Protein AF-A0A5K1ESD1-F1 (afdb_monomer_lite)

Structure (mmCIF, N/CA/C/O backbone):
data_AF-A0A5K1ESD1-F1
#
_entry.id   AF-A0A5K1ESD1-F1
#
loop_
_atom_site.group_PDB
_atom_site.id
_atom_site.type_symbol
_atom_site.label_atom_id
_atom_site.label_alt_id
_atom_site.label_comp_id
_atom_site.label_asym_id
_atom_site.label_entity_id
_atom_site.label_seq_id
_atom_site.pdbx_PDB_ins_code
_atom_site.Cartn_x
_atom_site.Cartn_y
_atom_site.Cartn_z
_atom_site.occupancy
_atom_site.B_iso_or_equiv
_atom_site.auth_seq_id
_atom_site.auth_comp_id
_atom_site.auth_asym_id
_atom_site.auth_atom_id
_atom_site.pdbx_PDB_model_num
ATOM 1 N N . MET A 1 1 ? 42.144 -27.146 -39.640 1.00 62.53 1 MET A N 1
ATOM 2 C CA . MET A 1 1 ? 42.363 -25.688 -39.469 1.00 62.53 1 MET A CA 1
ATOM 3 C C . MET A 1 1 ? 41.253 -24.842 -40.097 1.00 62.53 1 MET A C 1
ATOM 5 O O . MET A 1 1 ? 40.924 -23.811 -39.532 1.00 62.53 1 MET A O 1
ATOM 9 N N . GLU A 1 2 ? 40.634 -25.285 -41.197 1.00 76.19 2 GLU A N 1
ATOM 10 C CA . GLU A 1 2 ? 39.495 -24.611 -41.858 1.00 76.19 2 GLU A CA 1
ATOM 11 C C . GLU A 1 2 ? 38.241 -24.497 -40.966 1.00 76.19 2 GLU A C 1
ATOM 13 O O . GLU A 1 2 ? 37.661 -23.424 -40.836 1.00 76.19 2 GLU A O 1
ATOM 18 N N . GLN A 1 3 ? 37.879 -25.575 -40.259 1.00 68.19 3 GLN A N 1
ATOM 19 C CA . GLN A 1 3 ? 36.684 -25.613 -39.399 1.00 68.19 3 GLN A CA 1
ATOM 20 C C . GLN A 1 3 ? 36.740 -24.630 -38.218 1.00 68.19 3 GLN A C 1
ATOM 22 O O . GLN A 1 3 ? 35.728 -24.071 -37.812 1.00 68.19 3 GLN A O 1
ATOM 27 N N . LEU A 1 4 ? 37.939 -24.361 -37.693 1.00 72.25 4 LEU A N 1
ATOM 28 C CA . LEU A 1 4 ? 38.121 -23.427 -36.580 1.00 72.25 4 LEU A CA 1
ATOM 29 C C . LEU A 1 4 ? 37.923 -21.968 -37.029 1.00 72.25 4 LEU A C 1
ATOM 31 O O . LEU A 1 4 ? 37.361 -21.164 -36.288 1.00 72.25 4 LEU A O 1
ATOM 35 N N . LYS A 1 5 ? 38.325 -21.643 -38.266 1.00 72.94 5 LYS A N 1
ATOM 36 C CA . LYS A 1 5 ? 38.107 -20.323 -38.877 1.00 72.94 5 LYS A CA 1
ATOM 37 C C . LYS A 1 5 ? 36.633 -20.101 -39.218 1.00 72.94 5 LYS A C 1
ATOM 39 O O . LYS A 1 5 ? 36.123 -19.014 -38.973 1.00 72.94 5 LYS A O 1
ATOM 44 N N . ALA A 1 6 ? 35.943 -21.134 -39.709 1.00 79.44 6 ALA A N 1
ATOM 45 C CA . ALA A 1 6 ? 34.513 -21.075 -40.008 1.00 79.44 6 ALA A CA 1
ATOM 46 C C . ALA A 1 6 ? 33.660 -20.857 -38.743 1.00 79.44 6 ALA A C 1
ATOM 48 O O . ALA A 1 6 ? 32.811 -19.967 -38.732 1.00 79.44 6 ALA A O 1
ATOM 49 N N . CYS A 1 7 ? 33.932 -21.586 -37.652 1.00 77.56 7 CYS A N 1
ATOM 50 C CA . CYS A 1 7 ? 33.232 -21.391 -36.376 1.00 77.56 7 CYS A CA 1
ATOM 51 C C . CYS A 1 7 ? 33.510 -20.012 -35.760 1.00 77.56 7 CYS A C 1
ATOM 53 O O . CYS A 1 7 ? 32.595 -19.374 -35.244 1.00 77.56 7 CYS A O 1
ATOM 55 N N . SER A 1 8 ? 34.756 -19.529 -35.841 1.00 79.44 8 SER A N 1
ATOM 56 C CA . SER A 1 8 ? 35.121 -18.195 -35.348 1.00 79.44 8 SER A CA 1
ATOM 57 C C . SER A 1 8 ? 34.420 -17.089 -36.138 1.00 79.44 8 SER 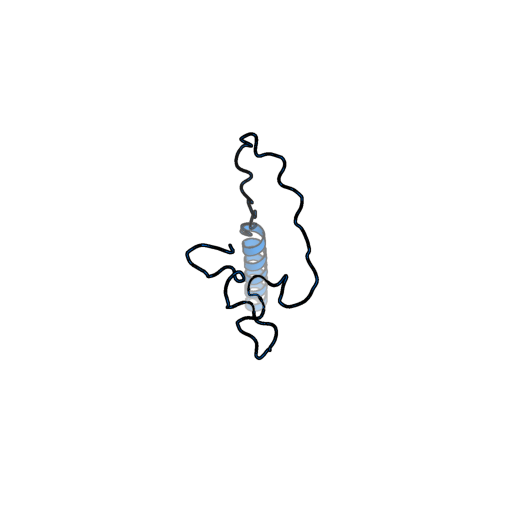A C 1
ATOM 59 O O . SER A 1 8 ? 33.885 -16.157 -35.542 1.00 79.44 8 SER A O 1
ATOM 61 N N . LEU A 1 9 ? 34.349 -17.225 -37.463 1.00 81.38 9 LEU A N 1
ATOM 62 C CA . LEU A 1 9 ? 33.673 -16.261 -38.321 1.00 81.38 9 LEU A CA 1
ATOM 63 C C . LEU A 1 9 ? 32.153 -16.272 -38.097 1.00 81.38 9 LEU A C 1
ATOM 65 O O . LEU A 1 9 ? 31.550 -15.209 -37.974 1.00 81.38 9 LEU A O 1
ATOM 69 N N . ALA A 1 10 ? 31.542 -17.452 -37.954 1.00 82.56 10 ALA A N 1
ATOM 70 C CA . ALA A 1 10 ? 30.121 -17.587 -37.633 1.00 82.56 10 ALA A CA 1
ATOM 71 C C . ALA A 1 10 ? 29.765 -16.954 -36.275 1.00 82.56 10 ALA A C 1
ATOM 73 O O . ALA A 1 10 ? 28.739 -16.286 -36.157 1.00 82.56 10 ALA A O 1
ATOM 74 N N . PHE A 1 11 ? 30.630 -17.103 -35.268 1.00 84.31 11 PHE A N 1
ATOM 75 C CA . PHE A 1 11 ? 30.433 -16.487 -33.955 1.00 84.31 11 PHE A CA 1
ATOM 76 C C . PHE A 1 11 ? 30.522 -14.957 -34.021 1.00 84.31 11 PHE A C 1
ATOM 78 O O . PHE A 1 11 ? 29.687 -14.263 -33.444 1.00 84.31 11 PHE A O 1
ATOM 85 N N . ILE A 1 12 ? 31.483 -14.425 -34.783 1.00 84.94 12 ILE A N 1
ATOM 86 C CA . ILE A 1 12 ? 31.620 -12.980 -35.015 1.00 84.94 12 ILE A CA 1
ATOM 87 C C . ILE A 1 12 ? 30.372 -12.427 -35.719 1.00 84.94 12 ILE A C 1
ATOM 89 O O . ILE A 1 12 ? 29.821 -11.420 -35.278 1.00 84.94 12 ILE A O 1
ATOM 93 N N . PHE A 1 13 ? 29.872 -13.104 -36.757 1.00 82.81 13 PHE A N 1
ATOM 94 C CA . PHE A 1 13 ? 28.636 -12.698 -37.432 1.00 82.81 13 PHE A CA 1
ATOM 95 C C . PHE A 1 13 ? 27.411 -12.750 -36.508 1.00 82.81 13 PHE A C 1
ATOM 97 O O . PHE A 1 13 ? 26.591 -11.833 -36.548 1.00 82.81 13 PHE A O 1
ATOM 104 N N . ALA A 1 14 ? 27.299 -13.762 -35.642 1.00 81.94 14 ALA A N 1
ATOM 105 C CA . ALA A 1 14 ? 26.204 -13.867 -34.677 1.00 81.94 14 ALA A CA 1
ATOM 106 C C . ALA A 1 14 ? 26.225 -12.728 -33.640 1.00 81.94 14 ALA A C 1
ATOM 108 O O . ALA A 1 14 ? 25.187 -12.123 -33.371 1.00 81.94 14 ALA A O 1
ATOM 109 N N . VAL A 1 15 ? 27.404 -12.386 -33.106 1.00 79.88 15 VAL A 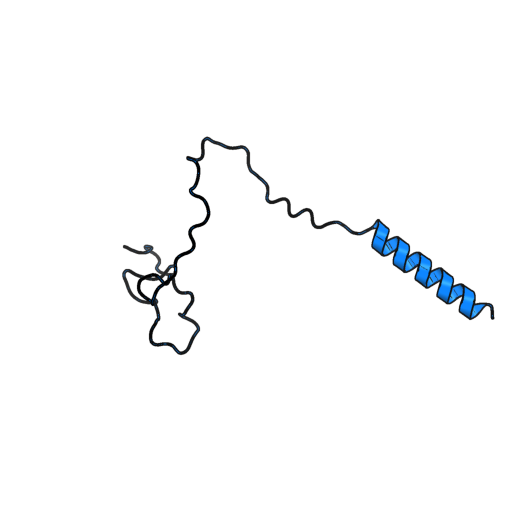N 1
ATOM 110 C CA . VAL A 1 15 ? 27.576 -11.269 -32.158 1.00 79.88 15 VAL A CA 1
ATOM 111 C C . VAL A 1 15 ? 27.228 -9.931 -32.815 1.00 79.88 15 VAL A C 1
ATOM 113 O O . VAL A 1 15 ? 26.522 -9.117 -32.220 1.00 79.88 15 VAL A O 1
ATOM 116 N N . LEU A 1 16 ? 27.660 -9.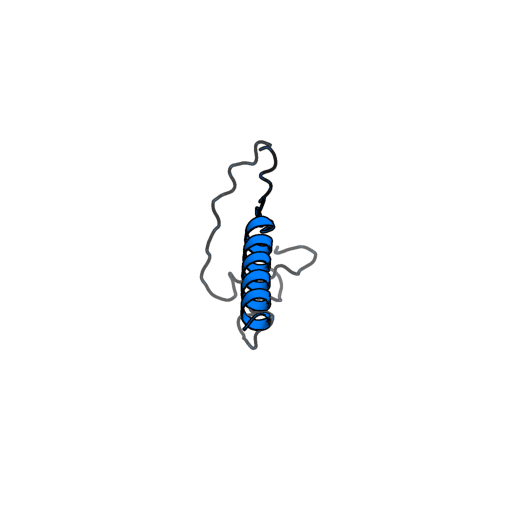718 -34.061 1.00 81.19 16 LEU A N 1
ATOM 117 C CA . LEU A 1 16 ? 27.338 -8.505 -34.814 1.00 81.19 16 LEU A CA 1
ATOM 118 C C . LEU A 1 16 ? 25.841 -8.408 -35.134 1.00 81.19 16 LEU A C 1
ATOM 120 O O . LEU A 1 16 ? 25.264 -7.329 -35.013 1.00 81.19 16 LEU A O 1
ATOM 124 N N . PHE A 1 17 ? 25.185 -9.516 -35.487 1.00 79.00 17 PHE A N 1
ATOM 125 C CA . PHE A 1 17 ? 23.746 -9.533 -35.760 1.00 79.00 17 PHE A CA 1
ATOM 126 C C . PHE A 1 17 ? 22.918 -9.186 -34.514 1.00 79.00 17 PHE A C 1
ATOM 128 O O . PHE A 1 17 ? 22.007 -8.361 -34.612 1.00 79.00 17 PHE A O 1
ATOM 135 N N . LEU A 1 18 ? 23.275 -9.739 -33.345 1.00 73.25 18 LEU A N 1
ATOM 136 C CA . LEU A 1 18 ? 22.645 -9.405 -32.059 1.00 73.25 18 LEU A CA 1
ATOM 137 C C . LEU A 1 18 ? 22.869 -7.939 -31.664 1.00 73.25 18 LEU A C 1
ATOM 139 O O . LEU A 1 18 ? 21.943 -7.294 -31.181 1.00 73.25 18 LEU A O 1
ATOM 143 N N . ALA A 1 19 ? 24.068 -7.399 -31.897 1.00 72.56 19 ALA A N 1
ATOM 144 C CA . ALA A 1 19 ? 24.364 -5.991 -31.627 1.00 72.56 19 ALA A CA 1
ATOM 145 C C . ALA A 1 19 ? 23.610 -5.034 -32.572 1.00 72.56 19 ALA A C 1
ATOM 147 O O . ALA A 1 19 ? 23.281 -3.919 -32.179 1.00 72.56 19 ALA A O 1
ATOM 148 N N . SER A 1 20 ? 23.307 -5.477 -33.799 1.00 77.88 20 SER A N 1
ATOM 149 C CA . SER A 1 20 ? 22.616 -4.675 -34.825 1.00 77.88 20 SER A CA 1
ATOM 150 C C . SER A 1 20 ? 21.086 -4.731 -34.725 1.00 77.88 20 SER A C 1
ATOM 152 O O . SER A 1 20 ? 20.413 -3.815 -35.185 1.00 77.88 20 SER A O 1
ATOM 154 N N . HIS A 1 21 ? 20.534 -5.797 -34.133 1.00 67.69 21 HIS A N 1
ATOM 155 C CA . HIS A 1 21 ? 19.090 -6.005 -33.934 1.00 67.69 21 HIS A CA 1
ATOM 156 C C . HIS A 1 21 ? 18.678 -5.893 -32.470 1.00 67.69 21 HIS A C 1
ATOM 158 O O . HIS A 1 21 ? 17.610 -6.371 -32.088 1.00 67.69 21 HIS A O 1
ATOM 164 N N . GLY A 1 22 ? 19.508 -5.261 -31.637 1.00 61.16 22 GLY A N 1
ATOM 165 C CA . GLY A 1 22 ? 19.065 -4.783 -30.343 1.00 61.16 22 GLY A CA 1
ATOM 166 C C . GLY A 1 22 ? 17.938 -3.783 -30.567 1.00 61.16 22 GLY A C 1
ATOM 167 O O . GLY A 1 22 ? 18.188 -2.586 -30.672 1.00 61.16 22 GLY A O 1
ATOM 168 N N . SER A 1 23 ? 16.696 -4.270 -30.653 1.00 62.09 23 SER A N 1
ATOM 169 C CA . SER A 1 23 ? 15.512 -3.485 -30.353 1.00 62.09 23 SER A CA 1
ATOM 170 C C . SER A 1 23 ? 15.714 -3.025 -28.924 1.00 62.09 23 SER A C 1
ATOM 172 O O . SER A 1 23 ? 15.393 -3.735 -27.967 1.00 62.09 23 SER A O 1
ATOM 174 N N . GLY A 1 24 ? 16.352 -1.862 -28.789 1.00 56.97 24 GLY A N 1
ATOM 175 C CA . GLY A 1 24 ? 16.341 -1.111 -27.561 1.00 56.97 24 GLY A CA 1
ATOM 176 C C . GLY A 1 24 ? 14.892 -1.097 -27.128 1.00 56.97 24 GLY A C 1
ATOM 177 O O . GLY A 1 24 ? 14.018 -0.678 -27.886 1.00 56.97 24 GLY A O 1
ATOM 178 N N . ARG A 1 25 ? 14.626 -1.641 -25.943 1.00 56.44 25 ARG A N 1
ATOM 179 C CA . ARG A 1 25 ? 13.400 -1.309 -25.242 1.00 56.44 25 ARG A CA 1
ATOM 180 C C . ARG A 1 25 ? 13.503 0.187 -24.997 1.00 56.44 25 ARG A C 1
ATOM 182 O O . ARG A 1 25 ? 14.075 0.617 -23.999 1.00 56.44 25 ARG A O 1
ATOM 189 N N . THR A 1 26 ? 13.024 0.982 -25.944 1.00 45.41 26 THR A N 1
ATOM 190 C CA . THR A 1 26 ? 12.503 2.287 -25.607 1.00 45.41 26 THR A CA 1
ATOM 191 C C . THR A 1 26 ? 11.342 1.957 -24.691 1.00 45.41 26 THR A C 1
ATOM 193 O O . THR A 1 26 ? 10.275 1.518 -25.113 1.00 45.41 26 THR A O 1
ATOM 196 N N . SER A 1 27 ? 11.586 2.058 -23.389 1.00 55.38 27 SER A N 1
ATOM 197 C CA . SER A 1 27 ? 10.506 2.325 -22.461 1.00 55.38 27 SER A CA 1
ATOM 198 C C . SER A 1 27 ? 9.980 3.702 -22.854 1.00 55.38 27 SER A C 1
ATOM 200 O O . SER A 1 27 ? 10.356 4.714 -22.270 1.00 55.38 27 SER A O 1
ATOM 202 N N . GLU A 1 28 ? 9.169 3.751 -23.909 1.00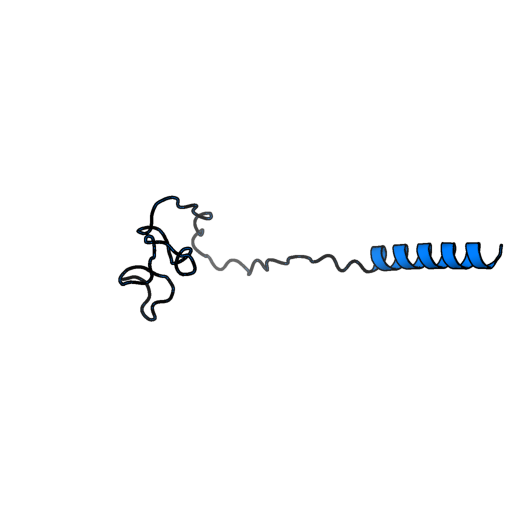 59.66 28 GLU A N 1
ATOM 203 C CA . GLU A 1 28 ? 8.203 4.815 -24.103 1.00 59.66 28 GLU A CA 1
ATOM 204 C C . GLU A 1 28 ? 7.229 4.668 -22.941 1.00 59.66 28 GLU A C 1
ATOM 206 O O . GLU A 1 28 ? 6.189 4.018 -23.017 1.00 59.66 28 GLU A O 1
ATOM 211 N N . SER A 1 29 ? 7.610 5.262 -21.812 1.00 55.12 29 SER A N 1
ATOM 212 C CA . SER A 1 29 ? 6.613 5.870 -20.955 1.00 55.12 29 SER A CA 1
ATOM 213 C C . SER A 1 29 ? 5.985 6.950 -21.825 1.00 55.12 29 SER A C 1
ATOM 215 O O . SER A 1 29 ? 6.550 8.033 -21.984 1.00 55.12 29 SER A O 1
ATOM 217 N N . ALA A 1 30 ? 4.916 6.582 -22.529 1.00 54.28 30 ALA A N 1
ATOM 218 C CA . ALA A 1 30 ? 4.163 7.485 -23.368 1.00 54.28 30 ALA A CA 1
ATOM 219 C C . ALA A 1 30 ? 3.698 8.643 -22.483 1.00 54.28 30 ALA A C 1
ATOM 221 O O . ALA A 1 30 ? 2.752 8.510 -21.707 1.00 54.28 30 ALA A O 1
ATOM 222 N N . VAL A 1 31 ? 4.390 9.779 -22.566 1.00 52.66 31 VAL A N 1
ATOM 223 C CA . VAL A 1 31 ? 3.891 11.025 -21.999 1.00 52.66 31 VAL A CA 1
ATOM 224 C C . VAL A 1 31 ? 2.786 11.469 -22.944 1.00 52.66 31 VAL A C 1
ATOM 226 O O . VAL A 1 31 ? 3.036 12.078 -23.984 1.00 52.66 31 VAL A O 1
ATOM 229 N N . ALA A 1 32 ? 1.558 11.065 -22.616 1.00 57.78 32 ALA A N 1
ATOM 230 C CA . ALA A 1 32 ? 0.356 11.601 -23.231 1.00 57.78 32 ALA A CA 1
ATOM 231 C C . ALA A 1 32 ? 0.419 13.140 -23.187 1.00 57.78 32 ALA A C 1
ATOM 233 O O . ALA A 1 32 ? 0.940 13.692 -22.212 1.00 57.78 32 ALA A O 1
ATOM 234 N N . PRO A 1 33 ? -0.073 13.848 -24.223 1.00 49.25 33 PRO A N 1
ATOM 235 C CA . PRO A 1 33 ? -0.089 15.301 -24.213 1.00 49.25 33 PRO A CA 1
ATOM 236 C C . PRO A 1 33 ? -0.802 15.765 -22.949 1.00 49.25 33 PRO A C 1
ATOM 238 O O . PRO A 1 33 ? -1.914 15.319 -22.660 1.00 49.25 33 PRO A O 1
ATOM 241 N N . ALA A 1 34 ? -0.122 16.628 -22.198 1.00 49.44 34 ALA A N 1
ATOM 242 C CA . ALA A 1 34 ? -0.671 17.288 -21.036 1.00 49.44 34 ALA A CA 1
ATOM 243 C C . ALA A 1 34 ? -1.927 18.064 -21.467 1.00 49.44 34 ALA A C 1
ATOM 245 O O . ALA A 1 34 ? -1.865 19.222 -21.872 1.00 49.44 34 ALA A O 1
ATOM 246 N N . ALA A 1 35 ? -3.091 17.420 -21.336 1.00 54.91 35 ALA A N 1
ATOM 247 C CA . ALA A 1 35 ? -4.207 18.086 -20.687 1.00 54.91 35 ALA A CA 1
ATOM 248 C C . ALA A 1 35 ? -3.638 18.736 -19.420 1.00 54.91 35 ALA A C 1
ATOM 250 O O . ALA A 1 35 ? -2.704 18.176 -18.847 1.00 54.91 35 ALA A O 1
ATOM 251 N N . GLU A 1 36 ? -4.135 19.899 -19.011 1.00 52.84 36 GLU A N 1
ATOM 252 C CA . GLU A 1 36 ? -3.785 20.525 -17.732 1.00 52.84 36 GLU A CA 1
ATOM 253 C C . GLU A 1 36 ? -4.156 19.573 -16.577 1.00 52.84 36 GLU A C 1
ATOM 255 O O . GLU A 1 36 ? -5.160 19.725 -15.892 1.00 52.84 36 GLU A O 1
ATOM 260 N N . ALA A 1 37 ? -3.367 18.518 -16.408 1.00 59.44 37 ALA A N 1
ATOM 261 C CA . ALA A 1 37 ? -3.310 17.686 -15.247 1.00 59.44 37 ALA A CA 1
ATOM 262 C C . ALA A 1 37 ? -2.622 18.589 -14.246 1.00 59.44 37 ALA A C 1
ATOM 264 O O . ALA A 1 37 ? -1.440 18.912 -14.396 1.00 59.44 37 ALA A O 1
ATOM 265 N N . GLU A 1 38 ? -3.415 19.070 -13.294 1.00 64.12 38 GLU A N 1
ATOM 266 C CA . GLU A 1 38 ? -2.927 19.665 -12.063 1.00 64.12 38 GLU A CA 1
ATOM 267 C C . GLU A 1 38 ? -1.638 18.941 -11.672 1.00 64.12 38 GLU A C 1
ATOM 269 O O . GLU A 1 38 ? -1.636 17.708 -11.667 1.00 64.12 38 GLU A O 1
ATOM 274 N N . ALA A 1 39 ? -0.536 19.680 -11.503 1.00 67.38 39 ALA A N 1
ATOM 275 C CA . ALA A 1 39 ? 0.793 19.098 -11.363 1.00 67.38 39 ALA A CA 1
ATOM 276 C C . ALA A 1 39 ? 0.747 17.999 -10.297 1.00 67.38 39 ALA A C 1
ATOM 278 O O . ALA A 1 39 ? 0.713 18.298 -9.103 1.00 67.38 39 ALA A O 1
ATOM 279 N N . GLN A 1 40 ? 0.673 16.736 -10.737 1.00 70.12 40 GLN A N 1
ATOM 280 C CA . GLN A 1 40 ? 0.539 15.616 -9.821 1.00 70.12 40 GLN A CA 1
ATOM 281 C C . GLN A 1 40 ? 1.770 15.668 -8.935 1.00 70.12 40 GLN A C 1
ATOM 283 O O . GLN A 1 40 ? 2.897 15.743 -9.438 1.00 70.12 40 GLN A O 1
ATOM 288 N N . ALA A 1 41 ? 1.542 15.725 -7.623 1.00 71.38 41 ALA A N 1
ATOM 289 C CA . ALA A 1 41 ? 2.625 15.785 -6.665 1.00 71.38 41 ALA A CA 1
ATOM 290 C C . ALA A 1 41 ? 3.646 14.678 -6.992 1.00 71.38 41 ALA A C 1
ATOM 292 O O . ALA A 1 41 ? 3.251 13.582 -7.407 1.00 71.38 41 ALA A O 1
ATOM 293 N N . PRO A 1 42 ? 4.953 14.944 -6.835 1.00 81.31 42 PRO A N 1
ATOM 294 C CA . PRO A 1 42 ? 5.955 13.903 -7.001 1.00 81.31 42 PRO A CA 1
ATOM 295 C C . PRO A 1 42 ? 5.619 12.698 -6.111 1.00 81.31 42 PRO A C 1
ATOM 297 O O . PRO A 1 42 ? 4.976 12.847 -5.071 1.00 81.31 42 PRO A O 1
ATOM 300 N N . ALA A 1 43 ? 6.056 11.507 -6.532 1.00 85.12 43 ALA A N 1
ATOM 301 C CA . ALA A 1 43 ? 5.798 10.258 -5.820 1.00 85.12 43 ALA A CA 1
ATOM 302 C C . ALA A 1 43 ? 6.069 10.401 -4.312 1.00 85.12 43 ALA A C 1
ATOM 304 O O . ALA A 1 43 ? 7.149 10.831 -3.900 1.00 85.12 43 ALA A O 1
ATOM 305 N N . VAL A 1 44 ? 5.080 10.032 -3.496 1.00 84.94 44 VAL A N 1
ATOM 306 C CA . VAL A 1 44 ? 5.163 10.115 -2.037 1.00 84.94 44 VAL A CA 1
ATOM 307 C C . VAL A 1 44 ? 5.645 8.776 -1.495 1.00 84.94 44 VAL A C 1
ATOM 309 O O . VAL A 1 44 ? 5.029 7.738 -1.729 1.00 84.94 44 VAL A O 1
ATOM 312 N N . LEU A 1 45 ? 6.753 8.804 -0.758 1.00 86.94 45 LEU A N 1
ATOM 313 C CA . LEU A 1 45 ? 7.262 7.652 -0.020 1.00 86.94 45 LEU A CA 1
ATOM 314 C C . LEU A 1 45 ? 6.735 7.731 1.412 1.00 86.94 45 LEU A C 1
ATOM 316 O O . LEU A 1 45 ? 7.074 8.659 2.148 1.00 86.94 45 LEU A O 1
ATOM 320 N N . VAL A 1 46 ? 5.900 6.768 1.794 1.00 86.25 46 VAL A N 1
ATOM 321 C CA . VAL A 1 46 ? 5.300 6.688 3.129 1.00 86.25 46 VAL A CA 1
ATOM 322 C C . VAL A 1 46 ? 5.933 5.529 3.890 1.00 86.25 46 VAL A C 1
ATOM 324 O O . VAL A 1 46 ? 6.031 4.418 3.375 1.00 86.25 46 VAL A O 1
ATOM 327 N N . PHE A 1 47 ? 6.360 5.802 5.122 1.00 90.69 47 PHE A N 1
ATOM 328 C CA . PHE A 1 47 ? 6.884 4.811 6.058 1.00 90.69 47 PHE A CA 1
ATOM 329 C C . PHE A 1 47 ? 5.978 4.766 7.286 1.00 90.69 47 PHE A C 1
ATOM 331 O O . PHE A 1 47 ? 5.549 5.815 7.768 1.00 90.69 47 PHE A O 1
ATOM 338 N N . GLY A 1 48 ? 5.723 3.576 7.821 1.00 89.25 48 GLY A N 1
ATOM 339 C CA . GLY A 1 48 ? 4.943 3.423 9.044 1.00 89.25 48 GLY A CA 1
ATOM 340 C C . GLY A 1 48 ? 4.574 1.975 9.334 1.00 89.25 48 GLY A C 1
ATOM 341 O O . GLY A 1 48 ? 5.297 1.058 8.944 1.00 89.25 48 GLY A O 1
ATOM 342 N N . ASP A 1 49 ? 3.473 1.801 10.061 1.00 86.19 49 ASP A N 1
ATOM 343 C CA . ASP A 1 49 ? 2.894 0.508 10.423 1.00 86.19 49 ASP A CA 1
ATOM 344 C C . ASP A 1 49 ? 1.706 0.139 9.508 1.00 86.19 49 ASP A C 1
ATOM 346 O O . ASP A 1 49 ? 1.538 0.695 8.422 1.00 86.19 49 ASP A O 1
ATOM 350 N N . SER A 1 50 ? 0.873 -0.810 9.940 1.00 84.81 50 SER A N 1
ATOM 351 C CA . SER A 1 50 ? -0.293 -1.275 9.183 1.00 84.81 50 SER A CA 1
ATOM 352 C C . SER A 1 50 ? -1.341 -0.200 8.896 1.00 84.81 50 SER A C 1
ATOM 354 O O . SER A 1 50 ? -2.123 -0.375 7.969 1.00 84.81 50 SER A O 1
ATOM 356 N N . LEU A 1 51 ? -1.390 0.898 9.658 1.00 84.50 51 LEU A N 1
ATOM 357 C CA . LEU A 1 51 ? -2.364 1.973 9.432 1.00 84.50 51 LEU A CA 1
ATOM 358 C C . LEU A 1 51 ? -2.095 2.743 8.139 1.00 84.50 51 LEU A C 1
ATOM 360 O O . LEU A 1 51 ? -3.016 3.325 7.569 1.00 84.50 51 LEU A O 1
ATOM 364 N N . VAL A 1 52 ? -0.840 2.763 7.690 1.00 88.19 52 VAL A N 1
ATOM 365 C CA . VAL A 1 52 ? -0.431 3.420 6.441 1.00 88.19 52 VAL A CA 1
ATOM 366 C C . VAL A 1 52 ? -0.114 2.415 5.329 1.00 88.19 52 VAL A C 1
ATOM 368 O O . VAL A 1 52 ? 0.302 2.820 4.245 1.00 88.19 52 VAL A O 1
ATOM 371 N N . ASP A 1 53 ? -0.314 1.117 5.581 1.00 88.75 53 ASP A N 1
ATOM 372 C CA . ASP A 1 53 ? -0.158 0.052 4.592 1.00 88.75 53 ASP A CA 1
ATOM 373 C C . ASP A 1 53 ? -1.445 -0.117 3.768 1.00 88.75 53 ASP A C 1
ATOM 375 O O . ASP A 1 53 ? -2.531 -0.343 4.301 1.00 88.75 53 ASP A O 1
ATOM 379 N N . ASN A 1 54 ? -1.332 -0.074 2.444 1.00 86.50 54 ASN A N 1
ATOM 380 C CA . ASN A 1 54 ? -2.449 -0.277 1.520 1.00 86.50 54 ASN A CA 1
ATOM 381 C C . ASN A 1 54 ? -2.731 -1.756 1.199 1.00 86.50 54 ASN A C 1
ATOM 383 O O . ASN A 1 54 ? -3.660 -2.039 0.441 1.00 86.50 54 ASN A O 1
ATOM 387 N N . GLY A 1 55 ? -1.949 -2.678 1.758 1.00 89.88 55 GLY A N 1
ATOM 388 C CA . GLY A 1 55 ? -2.128 -4.123 1.598 1.00 89.88 55 GLY A CA 1
ATOM 389 C C . GLY A 1 55 ? -0.848 -4.853 1.208 1.00 89.88 55 GLY A C 1
ATOM 390 O O . GLY A 1 55 ? -0.895 -6.047 0.899 1.00 89.88 55 GLY A O 1
ATOM 391 N N . ASN A 1 56 ? 0.304 -4.177 1.245 1.00 89.00 56 ASN A N 1
ATOM 392 C CA . ASN A 1 56 ? 1.601 -4.768 0.937 1.00 89.00 56 ASN A CA 1
ATOM 393 C C . ASN A 1 56 ? 1.941 -5.940 1.862 1.00 89.00 56 ASN A C 1
ATOM 395 O O . ASN A 1 56 ? 2.755 -6.772 1.478 1.00 89.00 56 ASN A O 1
ATOM 399 N N . ASN A 1 57 ? 1.340 -6.038 3.049 1.00 91.25 57 ASN A N 1
ATOM 400 C CA . ASN A 1 57 ? 1.588 -7.140 3.977 1.00 91.25 57 ASN A CA 1
ATOM 401 C C . ASN A 1 57 ? 0.529 -8.254 3.943 1.00 91.25 57 ASN A C 1
ATOM 403 O O . ASN A 1 57 ? 0.679 -9.244 4.660 1.00 91.25 57 ASN A O 1
ATOM 407 N N . ASN A 1 58 ? -0.527 -8.153 3.128 1.00 90.88 58 ASN A N 1
ATOM 408 C CA . ASN A 1 58 ? -1.657 -9.097 3.183 1.00 90.88 58 ASN A CA 1
ATOM 409 C C . ASN A 1 58 ? -1.267 -10.545 2.821 1.00 90.88 58 ASN A C 1
ATOM 411 O O . ASN A 1 58 ? -1.916 -11.496 3.262 1.00 90.88 58 ASN A O 1
ATOM 415 N N . TYR A 1 59 ? -0.177 -10.719 2.069 1.00 92.19 59 TYR A N 1
ATOM 416 C CA . TYR A 1 59 ? 0.380 -12.022 1.688 1.00 92.19 59 TYR A CA 1
ATOM 417 C C . TYR A 1 59 ? 1.440 -12.564 2.663 1.00 92.19 59 TYR A C 1
ATOM 419 O O . TYR A 1 59 ? 1.953 -13.664 2.453 1.00 92.19 59 TYR A O 1
ATOM 427 N N . LEU A 1 60 ? 1.786 -11.819 3.715 1.00 93.44 60 LEU A N 1
ATOM 428 C CA . LEU A 1 60 ? 2.772 -12.220 4.717 1.00 93.44 60 LEU A CA 1
ATOM 429 C C . LEU A 1 60 ? 2.092 -12.781 5.976 1.00 93.44 60 LEU A C 1
ATOM 431 O O . LEU A 1 60 ? 0.984 -12.384 6.349 1.00 93.44 60 LEU A O 1
ATOM 435 N N . GLU A 1 61 ? 2.785 -13.676 6.684 1.00 95.19 61 GLU A N 1
ATOM 436 C CA . GLU A 1 61 ? 2.401 -14.101 8.036 1.00 95.19 61 GLU A CA 1
ATOM 437 C C . GLU A 1 61 ? 2.733 -12.991 9.043 1.00 95.19 61 GLU A C 1
ATOM 439 O O . GLU A 1 61 ? 3.760 -13.004 9.719 1.00 95.19 61 GLU A O 1
ATOM 444 N N . SER A 1 62 ? 1.865 -11.983 9.104 1.00 89.31 62 SER A N 1
ATOM 445 C CA . SER A 1 62 ? 2.011 -10.815 9.968 1.00 89.31 62 SER A CA 1
ATOM 446 C C . SER A 1 62 ? 0.688 -10.455 10.638 1.00 89.31 62 SER A C 1
ATOM 448 O O . SER A 1 62 ? -0.389 -10.735 10.111 1.00 89.31 62 SER A O 1
ATOM 450 N N . LEU A 1 63 ? 0.785 -9.800 11.796 1.00 90.12 63 LEU A N 1
ATOM 451 C CA . LEU A 1 63 ? -0.347 -9.126 12.438 1.00 90.12 63 LEU A CA 1
ATOM 452 C C . LEU A 1 63 ? -0.632 -7.756 11.801 1.00 90.12 63 LEU A C 1
ATOM 454 O O . LEU A 1 63 ? -1.725 -7.225 11.956 1.00 90.12 63 LEU A O 1
ATOM 458 N N . ALA A 1 64 ? 0.339 -7.188 11.081 1.00 90.19 64 ALA A N 1
ATOM 459 C CA . ALA A 1 64 ? 0.258 -5.877 10.444 1.00 90.19 64 ALA A CA 1
ATOM 460 C C . ALA A 1 64 ? -0.404 -5.954 9.054 1.00 90.19 64 ALA A C 1
ATOM 462 O O .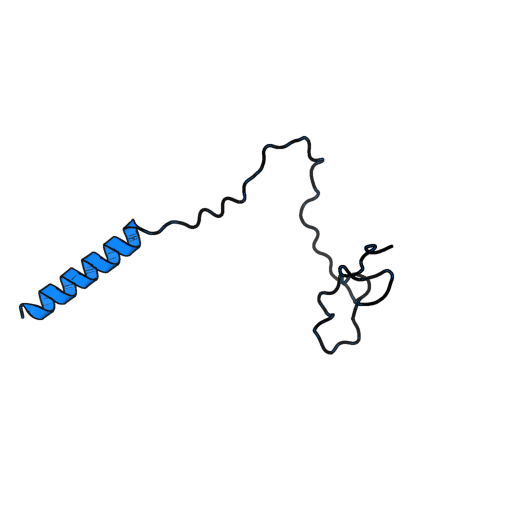 ALA A 1 64 ? 0.197 -5.546 8.062 1.00 90.19 64 ALA A O 1
ATOM 463 N N . LYS A 1 65 ? -1.608 -6.527 8.979 1.00 90.62 65 LYS A N 1
ATOM 464 C CA . LYS A 1 65 ? -2.414 -6.583 7.748 1.00 90.62 65 LYS A CA 1
ATOM 465 C C . LYS A 1 65 ? -3.300 -5.349 7.615 1.00 90.62 65 LYS A C 1
ATOM 467 O O . LYS A 1 65 ? -3.559 -4.679 8.611 1.00 90.62 65 LYS A O 1
ATOM 472 N N . SER A 1 66 ? -3.783 -5.078 6.407 1.00 90.50 66 SER A N 1
ATOM 473 C CA . SER A 1 66 ? -4.770 -4.023 6.140 1.00 90.50 66 SER A CA 1
ATOM 474 C C . SER A 1 66 ? -5.932 -4.521 5.276 1.00 90.50 66 SER A C 1
ATOM 476 O O . SER A 1 66 ? -6.517 -3.787 4.488 1.00 90.50 66 SER A O 1
ATOM 478 N N . ASP A 1 67 ? -6.306 -5.788 5.443 1.00 88.25 67 ASP A N 1
ATOM 479 C CA . ASP A 1 67 ? -7.449 -6.449 4.808 1.00 88.25 67 ASP A CA 1
ATOM 480 C C . ASP A 1 67 ? -8.769 -6.259 5.590 1.00 88.25 67 ASP A C 1
ATOM 482 O O . ASP A 1 67 ? -9.615 -7.155 5.635 1.00 88.25 67 ASP A O 1
ATOM 486 N N . PHE A 1 68 ? -8.978 -5.082 6.195 1.00 86.19 68 PHE A N 1
ATOM 487 C CA . PHE A 1 68 ? -10.194 -4.738 6.943 1.00 86.19 68 PHE A CA 1
ATOM 488 C C . PHE A 1 68 ? -10.627 -3.273 6.738 1.00 86.19 68 PHE A C 1
ATOM 490 O O . PHE A 1 68 ? -9.770 -2.390 6.697 1.00 86.19 68 PHE A O 1
ATOM 497 N N . PRO A 1 69 ? -11.944 -2.971 6.694 1.00 84.25 69 PRO A N 1
ATOM 498 C CA . PRO A 1 69 ? -12.430 -1.597 6.567 1.00 84.25 69 PRO A CA 1
ATOM 499 C C . PRO A 1 69 ? -11.957 -0.693 7.718 1.00 84.25 69 PRO A C 1
ATOM 501 O O . PRO A 1 69 ? -11.940 -1.143 8.868 1.00 84.25 69 PRO A O 1
ATOM 504 N N . PRO A 1 70 ? -11.643 0.590 7.464 1.00 80.94 70 PRO A N 1
ATOM 505 C CA . PRO A 1 70 ? -11.671 1.308 6.182 1.00 80.94 70 PRO A CA 1
ATOM 506 C C . PRO A 1 70 ? -10.396 1.167 5.325 1.00 80.94 70 PRO A C 1
ATOM 508 O O . PRO A 1 70 ? -10.228 1.904 4.360 1.00 80.94 70 PRO A O 1
ATOM 511 N N . TYR A 1 71 ? -9.470 0.288 5.699 1.00 81.94 71 TYR A N 1
ATOM 512 C CA . TYR A 1 71 ? -8.150 0.160 5.079 1.00 81.94 71 TYR A CA 1
ATOM 513 C C . TYR A 1 71 ? -8.161 -0.873 3.951 1.00 81.94 71 TYR A C 1
ATOM 515 O O . TYR A 1 71 ? -9.096 -1.656 3.846 1.00 81.94 71 TYR A O 1
ATOM 523 N N . GLY A 1 72 ? -7.115 -0.881 3.122 1.00 78.38 72 GLY A N 1
ATOM 524 C CA . GLY A 1 72 ? -6.933 -1.864 2.051 1.00 78.38 72 GLY A CA 1
ATOM 525 C C . GLY A 1 72 ? -7.386 -1.377 0.675 1.00 78.38 72 GLY A C 1
ATOM 526 O O . GLY A 1 72 ? -8.452 -0.786 0.505 1.00 78.38 72 GLY A O 1
ATOM 527 N N . VAL A 1 73 ? -6.554 -1.635 -0.334 1.00 81.75 73 VAL A N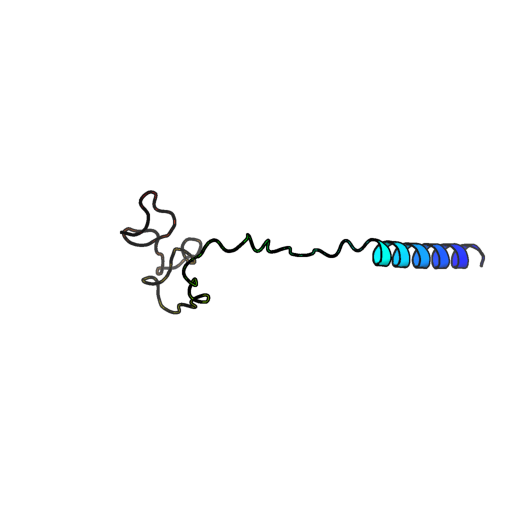 1
ATOM 528 C CA . VAL A 1 73 ? -6.808 -1.214 -1.723 1.00 81.75 73 VAL A CA 1
ATOM 529 C C . VAL A 1 73 ? -7.821 -2.106 -2.453 1.00 81.75 73 VAL A C 1
ATOM 531 O O . VAL A 1 73 ? -8.449 -1.668 -3.413 1.00 81.75 73 VAL A O 1
ATOM 534 N N . ASP A 1 74 ? -8.022 -3.336 -1.977 1.00 76.75 74 ASP A N 1
ATOM 535 C CA . ASP A 1 74 ? -8.816 -4.360 -2.671 1.00 76.75 74 ASP A CA 1
ATOM 536 C C . ASP A 1 74 ? -10.328 -4.295 -2.368 1.00 76.75 74 ASP A C 1
ATOM 538 O O . ASP A 1 74 ? -11.107 -5.113 -2.865 1.00 76.75 74 ASP A O 1
ATOM 542 N N . PHE A 1 75 ? -10.780 -3.336 -1.551 1.00 80.06 75 PHE A N 1
ATOM 543 C CA . PHE A 1 75 ? -12.198 -3.205 -1.216 1.00 80.06 75 PHE A CA 1
ATOM 544 C C . PHE A 1 75 ? -12.999 -2.567 -2.367 1.00 80.06 75 PHE A C 1
ATOM 546 O O . PHE A 1 75 ? -12.609 -1.515 -2.870 1.00 80.06 75 PHE A O 1
ATOM 553 N N . PRO A 1 76 ? -14.171 -3.119 -2.758 1.00 76.81 76 PRO A N 1
ATOM 554 C CA . PRO A 1 76 ? -14.928 -2.651 -3.930 1.00 76.81 76 PRO A CA 1
ATOM 555 C C . PRO A 1 76 ? -15.392 -1.191 -3.875 1.00 76.81 76 PRO A C 1
ATOM 557 O O . PRO A 1 76 ? -15.672 -0.595 -4.910 1.00 76.81 76 PRO A O 1
ATOM 560 N N . GLN A 1 77 ? -15.533 -0.637 -2.670 1.00 78.06 77 GLN A N 1
ATOM 561 C CA . GLN A 1 77 ? -15.955 0.749 -2.445 1.00 78.06 77 GLN A CA 1
ATOM 562 C C . GLN A 1 77 ? -14.759 1.689 -2.223 1.00 78.06 77 GLN A C 1
ATOM 564 O O . GLN A 1 77 ? -14.957 2.885 -2.036 1.00 78.06 77 GLN A O 1
ATOM 569 N N . GLY A 1 78 ? -13.535 1.155 -2.275 1.00 69.81 78 GLY A N 1
ATOM 570 C CA . GLY A 1 78 ? -12.322 1.847 -1.865 1.00 69.81 78 GLY A CA 1
ATOM 571 C C . GLY A 1 78 ? -12.235 2.056 -0.347 1.00 69.81 78 GLY A C 1
ATOM 572 O O . GLY A 1 78 ? -13.150 1.678 0.393 1.00 69.81 78 GLY A O 1
ATOM 573 N N . PRO A 1 79 ? -11.124 2.640 0.124 1.00 66.69 79 PRO A N 1
ATOM 574 C CA . PRO A 1 79 ? -11.016 3.125 1.495 1.00 66.69 79 PRO A CA 1
ATOM 575 C C . PRO A 1 79 ? -12.055 4.230 1.755 1.00 66.69 79 PRO A C 1
ATOM 577 O O . PRO A 1 79 ? -12.281 5.072 0.883 1.00 66.69 79 PRO A O 1
ATOM 580 N N . THR A 1 80 ? -12.708 4.207 2.926 1.00 62.25 80 THR A N 1
ATOM 581 C CA . THR A 1 80 ? -13.719 5.218 3.321 1.00 62.25 80 THR A CA 1
ATOM 582 C C . THR A 1 80 ? -13.100 6.476 3.897 1.00 62.25 80 THR A C 1
ATOM 584 O O . THR A 1 80 ? -12.146 6.322 4.693 1.00 62.25 80 THR A O 1
#

Secondary structure (DSSP, 8-state):
-HHHHHHHHHHHHHHHHHHHS------------------PPPPP----SGGG-SSTTTTSS-S----STT--TT-TT---

InterPro domains:
  IPR036514 SGNH hydrolase superfamily [G3DSA:3.40.50.1110] (30-80)
  IPR051238 GDSL esterase/lipase [PTHR45650] (29-80)

Organism: NCBI:txid210225

pLDDT: mean 76.02, std 12.87, range [45.41, 95.19]

Sequence (80 aa):
MEQLKACSLAFIFAVLFLASHGSGRTSESAVAPAAEAEAQAPAVLVFGDSLVDNGNNNYLESLAKSDFPPYGVDFPQGPT

Radius of gyration: 26.18 Å; chains: 1; bounding box: 58×46×54 Å

Foldseek 3Di:
DVVVVVVVVVVVVVVVVCVVPPPPPPPCPPPDPDPPPPPPPPDDDDDDFLVPDQAPCVPDPDPSGQPDALHHQPDPVHRD